Protein AF-A0A0K1JTK8-F1 (afdb_monomer_lite)

Radius of gyration: 17.12 Å; chains: 1; bounding box: 43×39×46 Å

pLDDT: mean 74.61, std 13.09, range [36.19, 89.81]

Sequence (169 aa):
MCGLFAILELSLSEDDGGVGENSMISERRLAYASLIPGILLSAALSRKDEYFAANFFFFLLPQLAVIAGVCLIRPRPGIVAGCALVLFAYLGIYAAWLFSRPHPESMAWLGYVFSVPGALVGAISYGLWSVRRQAPSISRTVAYSAAAVLAGLAVFQGALCSTLMYCRL

Foldseek 3Di:
DVVLVVLVVVLVPPDDDDDCVVQLVVLLVLLVVLQVLQLVLLQVLQPPDPCSVVSSCLSVVLLCLLLVLLCVLVFRSLLSSLLSNLSSVVSVVLSVVCVVDPDNDDCSSVLVNQLSVLLNCLSNVLRVVCVVDPHDGSVVSSVSSNVSSVVSSVVRSVVCCVPPVVPDD

Secondary structure (DSSP, 8-state):
-HHHHHHHHHTTSS---SSSHHHHHHHHHHHHHHHHHHHHHHHHHS-SSTTHHHHHHHHHHHHHHHHHHHHTT---HHHHHHHHHHHHHHHHHHHHHHHTSS---TTHHHHHHHHHHHHHHHHHHHHHHHHTS----HHHHHHHHHHHHHHHHHHHHHHHHHHTS----

Structure (mmCIF, N/CA/C/O backbone):
data_AF-A0A0K1JTK8-F1
#
_entry.id   AF-A0A0K1JTK8-F1
#
loop_
_atom_site.group_PDB
_atom_site.id
_atom_site.type_symbol
_atom_site.label_atom_id
_atom_site.label_alt_id
_atom_site.label_comp_id
_atom_site.label_asym_id
_atom_site.label_entity_id
_atom_site.label_seq_id
_atom_site.pdbx_PDB_ins_code
_atom_site.Cartn_x
_atom_site.Cartn_y
_atom_site.Cartn_z
_atom_site.occupancy
_atom_site.B_iso_or_equiv
_atom_site.auth_seq_id
_atom_site.auth_comp_id
_atom_site.auth_asym_id
_atom_site.auth_atom_id
_atom_site.pdbx_PDB_model_num
ATOM 1 N N . MET A 1 1 ? -9.591 11.157 -9.419 1.00 40.25 1 MET A N 1
ATOM 2 C CA . MET A 1 1 ? -8.941 11.583 -8.157 1.00 40.25 1 MET A CA 1
ATOM 3 C C . MET A 1 1 ? -9.882 12.336 -7.205 1.00 40.25 1 MET A C 1
ATOM 5 O O . MET A 1 1 ? -9.768 12.096 -6.013 1.00 40.25 1 MET A O 1
ATOM 9 N N . CYS A 1 2 ? -10.865 13.130 -7.670 1.00 36.19 2 CYS A N 1
ATOM 10 C CA . CYS A 1 2 ? -11.839 13.800 -6.779 1.00 36.19 2 CYS A CA 1
ATOM 11 C C . CYS A 1 2 ? -12.789 12.857 -6.013 1.00 36.19 2 CYS A C 1
ATOM 13 O O . CYS A 1 2 ? -13.154 13.170 -4.891 1.00 36.19 2 CYS A O 1
ATOM 15 N N . GLY A 1 3 ? -13.155 11.690 -6.559 1.00 36.66 3 GLY A N 1
ATOM 16 C CA . GLY A 1 3 ? -14.083 10.769 -5.881 1.00 36.66 3 GLY A CA 1
ATOM 17 C C . GLY A 1 3 ? -13.515 10.106 -4.622 1.00 36.66 3 GLY A C 1
ATOM 18 O O . GLY A 1 3 ? -14.233 9.939 -3.648 1.00 36.66 3 GLY A O 1
ATOM 19 N N . LEU A 1 4 ? -12.218 9.772 -4.600 1.00 48.75 4 LEU A N 1
ATOM 20 C CA . LEU A 1 4 ? -11.593 9.145 -3.428 1.00 48.75 4 LEU A CA 1
ATOM 21 C C . LEU A 1 4 ? -11.417 10.151 -2.282 1.00 48.75 4 LEU A C 1
ATOM 23 O O . LEU A 1 4 ? -11.641 9.806 -1.129 1.00 48.75 4 LEU A O 1
ATOM 27 N N . PHE A 1 5 ? -11.069 11.396 -2.620 1.00 51.56 5 PHE A N 1
ATOM 28 C CA . PHE A 1 5 ? -10.964 12.500 -1.667 1.00 51.56 5 PHE A CA 1
ATOM 29 C C . PHE A 1 5 ? -12.342 12.885 -1.112 1.00 51.56 5 PHE A C 1
ATOM 31 O O . PHE A 1 5 ? -12.482 13.037 0.093 1.00 51.56 5 PHE A O 1
ATOM 38 N N . ALA A 1 6 ? -13.372 12.924 -1.967 1.00 47.97 6 ALA A N 1
ATOM 39 C CA . ALA A 1 6 ? -14.753 13.199 -1.571 1.00 47.97 6 ALA A CA 1
ATOM 40 C C . ALA A 1 6 ? -15.378 12.075 -0.731 1.00 47.97 6 ALA A C 1
ATOM 42 O O . ALA A 1 6 ? -16.150 12.362 0.171 1.00 47.97 6 ALA A O 1
ATOM 43 N N . ILE A 1 7 ? -15.046 10.802 -0.984 1.00 52.12 7 ILE A N 1
ATOM 44 C CA . ILE A 1 7 ? -15.486 9.682 -0.132 1.00 52.12 7 ILE A CA 1
ATOM 45 C C . ILE A 1 7 ? -14.768 9.729 1.220 1.00 52.12 7 ILE A C 1
ATOM 47 O O . ILE A 1 7 ? -15.400 9.480 2.245 1.00 52.12 7 ILE A O 1
ATOM 51 N N . LEU A 1 8 ? -13.477 10.087 1.234 1.00 52.50 8 LEU A N 1
ATOM 52 C CA . LEU A 1 8 ? -12.746 10.302 2.478 1.00 52.50 8 LEU A CA 1
ATOM 53 C C . LEU A 1 8 ? -13.381 11.456 3.268 1.00 52.50 8 LEU A C 1
ATOM 55 O O . LEU A 1 8 ? -13.688 11.252 4.434 1.00 52.50 8 LEU A O 1
ATOM 59 N N . GLU A 1 9 ? -13.647 12.604 2.627 1.00 56.19 9 GLU A N 1
ATOM 60 C CA . GLU A 1 9 ? -14.313 13.781 3.214 1.00 56.19 9 GLU A CA 1
ATOM 61 C C . GLU A 1 9 ? -15.765 13.534 3.645 1.00 56.19 9 GLU A C 1
ATOM 63 O O . GLU A 1 9 ? -16.163 14.005 4.706 1.00 56.19 9 GLU A O 1
ATOM 68 N N . LEU A 1 10 ? -16.551 12.753 2.900 1.00 51.84 10 LEU A N 1
ATOM 69 C CA . LEU A 1 10 ? -17.905 12.357 3.310 1.00 51.84 10 LEU A CA 1
ATOM 70 C C . LEU A 1 10 ? -17.876 11.462 4.552 1.00 51.84 10 LEU A C 1
ATOM 72 O O . LEU A 1 10 ? -18.741 11.588 5.408 1.00 51.84 10 LEU A O 1
ATOM 76 N N . SER A 1 11 ? -16.853 10.617 4.703 1.00 50.22 11 SER A N 1
ATOM 77 C CA . SER A 1 11 ? -16.589 9.929 5.973 1.00 50.22 11 SER A CA 1
ATOM 78 C C . SER A 1 11 ? -16.018 10.852 7.063 1.00 50.22 11 SER A C 1
ATOM 80 O O . SER A 1 11 ? -16.000 10.449 8.223 1.00 50.22 11 SER A O 1
ATOM 82 N N . LEU A 1 12 ? -15.555 12.071 6.736 1.00 51.03 12 LEU A N 1
ATOM 83 C CA . LEU A 1 12 ? -15.067 13.052 7.716 1.00 51.03 12 LEU A CA 1
ATOM 84 C C . LEU A 1 12 ? -16.166 13.941 8.304 1.00 51.03 12 LEU A C 1
ATOM 86 O O . LEU A 1 12 ? -15.935 14.460 9.395 1.00 51.03 12 LEU A O 1
ATOM 90 N N . SER A 1 13 ? -17.283 14.139 7.597 1.00 49.16 13 SER A N 1
ATOM 91 C CA . SER A 1 13 ? -18.334 15.101 7.968 1.00 49.16 13 SER A CA 1
ATOM 92 C C . SER A 1 13 ? -19.392 14.548 8.932 1.00 49.16 13 SER A C 1
ATOM 94 O O . SER A 1 13 ? -20.280 15.292 9.335 1.00 49.16 13 SER A O 1
ATOM 96 N N . GLU A 1 14 ? -19.323 13.266 9.293 1.00 51.62 14 GLU A N 1
ATOM 97 C CA . GLU A 1 14 ? -20.345 12.572 10.090 1.00 51.62 14 GLU A CA 1
ATOM 98 C C . GLU A 1 14 ? -19.841 12.234 11.506 1.00 51.62 14 GLU A C 1
ATOM 100 O O . GLU A 1 14 ? -20.010 11.114 11.976 1.00 51.62 14 GLU A O 1
ATOM 105 N N . ASP A 1 15 ? -19.170 13.178 12.180 1.00 45.09 15 ASP A N 1
ATOM 106 C CA . ASP A 1 15 ? -18.751 13.000 13.580 1.00 45.09 15 ASP A CA 1
ATOM 107 C C . ASP A 1 15 ? -18.749 14.345 14.337 1.00 45.09 15 ASP A C 1
ATOM 109 O O . ASP A 1 15 ? -17.762 15.080 14.348 1.00 45.09 15 ASP A O 1
ATOM 113 N N . ASP A 1 16 ? -19.897 14.680 14.932 1.00 50.28 16 ASP A N 1
ATOM 114 C CA . ASP A 1 16 ? -20.070 15.772 15.896 1.00 50.28 16 ASP A CA 1
ATOM 115 C C . ASP A 1 16 ? -20.048 15.185 17.320 1.00 50.28 16 ASP A C 1
ATOM 117 O O . ASP A 1 16 ? -20.957 14.444 17.701 1.00 50.28 16 ASP A O 1
ATOM 121 N N . GLY A 1 17 ? -19.042 15.545 18.131 1.00 44.31 17 GLY A N 1
ATOM 122 C CA . GLY A 1 17 ? -19.143 15.446 19.595 1.00 44.31 17 GLY A CA 1
ATOM 123 C C . GLY A 1 17 ? -17.910 14.965 20.371 1.00 44.31 17 GLY A C 1
ATOM 124 O O . GLY A 1 17 ? -17.763 13.781 20.653 1.00 44.31 17 GLY A O 1
ATOM 125 N N . GLY A 1 18 ? -17.091 15.929 20.813 1.00 49.78 18 GLY A N 1
ATOM 126 C CA . GLY A 1 18 ? -16.516 16.077 22.164 1.00 49.78 18 GLY A CA 1
ATOM 127 C C . GLY A 1 18 ? -15.972 14.842 22.905 1.00 49.78 18 GLY A C 1
ATOM 128 O O . GLY A 1 18 ? -16.719 13.976 23.336 1.00 49.78 18 GLY A O 1
ATOM 129 N N . VAL A 1 19 ? -14.665 14.861 23.208 1.00 48.81 19 VAL A N 1
ATOM 130 C CA . VAL A 1 19 ? -13.836 13.871 23.954 1.00 48.81 19 VAL A CA 1
ATOM 131 C C . VAL A 1 19 ? -13.081 12.862 23.061 1.00 48.81 19 VAL A C 1
ATOM 133 O O . VAL A 1 19 ? -11.961 12.483 23.405 1.00 48.81 19 VAL A O 1
ATOM 136 N N . GLY A 1 20 ? -13.578 12.528 21.862 1.00 51.38 20 GLY A N 1
ATOM 137 C CA . GLY A 1 20 ? -12.877 11.692 20.858 1.00 51.38 20 GLY A CA 1
ATOM 138 C C . GLY A 1 20 ? -12.014 12.446 19.825 1.00 51.38 20 GLY A C 1
ATOM 139 O O . GLY A 1 20 ? -11.245 11.836 19.076 1.00 51.38 20 GLY A O 1
ATOM 140 N N . GLU A 1 21 ? -12.106 13.774 19.806 1.00 52.81 21 GLU A N 1
ATOM 141 C CA . GLU A 1 21 ? -11.626 14.658 18.732 1.00 52.81 21 GLU A CA 1
ATOM 142 C C . GLU A 1 21 ? -10.095 14.623 18.527 1.00 52.81 21 GLU A C 1
ATOM 144 O O . GLU A 1 21 ? -9.607 14.468 17.406 1.00 52.81 21 GLU A O 1
ATOM 149 N N . ASN A 1 22 ? -9.310 14.640 19.613 1.00 57.41 22 ASN A N 1
ATOM 150 C CA . ASN A 1 22 ? -7.839 14.607 19.539 1.00 57.41 22 ASN A CA 1
ATOM 151 C C . ASN A 1 22 ? -7.288 13.279 18.990 1.00 57.41 22 ASN A C 1
ATOM 153 O O . ASN A 1 22 ? -6.274 13.256 18.288 1.00 57.41 22 ASN A O 1
ATOM 157 N N . SER A 1 23 ? -7.958 12.166 19.298 1.00 61.75 23 SER A N 1
ATOM 158 C CA . SER A 1 23 ? -7.563 10.828 18.846 1.00 61.75 23 SER A CA 1
ATOM 159 C C . SER A 1 23 ? -7.801 10.683 17.341 1.00 61.75 23 SER A C 1
ATOM 161 O O . SER A 1 23 ? -6.917 10.253 16.600 1.00 61.75 23 SER A O 1
ATOM 163 N N . MET A 1 24 ? -8.960 11.147 16.867 1.00 60.56 24 MET A N 1
ATOM 164 C CA . MET A 1 24 ? -9.357 11.034 15.465 1.00 60.56 24 MET A CA 1
ATOM 165 C C . MET A 1 24 ? -8.556 11.966 14.542 1.00 60.56 24 MET A C 1
ATOM 167 O O . MET A 1 24 ? -8.152 11.561 13.450 1.00 60.56 24 MET A O 1
ATOM 171 N N . ILE A 1 25 ? -8.249 13.191 14.989 1.00 66.44 25 ILE A N 1
ATOM 172 C CA . ILE A 1 25 ? -7.362 14.115 14.263 1.00 66.44 25 ILE A CA 1
ATOM 173 C C . ILE A 1 25 ? -5.956 13.511 14.118 1.00 66.44 25 ILE A C 1
ATOM 175 O O . ILE A 1 25 ? -5.341 13.631 13.056 1.00 66.44 25 ILE A O 1
ATOM 179 N N . SER A 1 26 ? -5.459 12.819 15.148 1.00 72.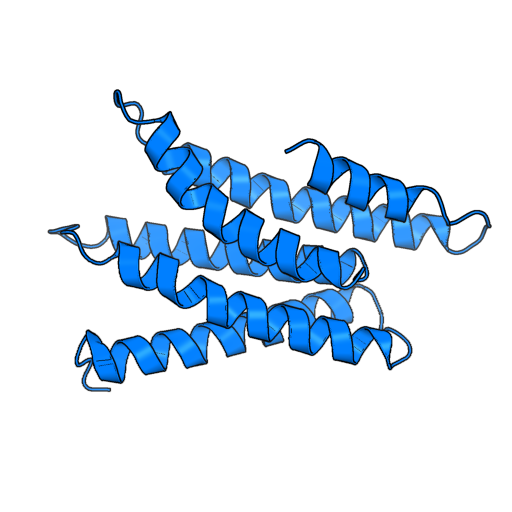94 26 SER A N 1
ATOM 180 C CA . SER A 1 26 ? -4.167 12.126 15.108 1.00 72.94 26 SER A CA 1
ATOM 181 C C . SER A 1 26 ? -4.161 10.962 14.108 1.00 72.94 26 SER A C 1
ATOM 183 O O . SER A 1 26 ? -3.240 10.868 13.299 1.00 72.94 26 SER A O 1
ATOM 185 N N . GLU A 1 27 ? -5.211 10.129 14.070 1.00 71.69 27 GLU A N 1
ATOM 186 C CA . GLU A 1 27 ? -5.333 9.038 13.084 1.00 71.69 27 GLU A CA 1
ATOM 187 C C . GLU A 1 27 ? -5.355 9.552 11.644 1.00 71.69 27 GLU A C 1
ATOM 189 O O . GLU A 1 27 ? -4.685 8.999 10.771 1.00 71.69 27 GLU A O 1
ATOM 194 N N . ARG A 1 28 ? -6.101 10.635 11.397 1.00 71.00 28 ARG A N 1
ATOM 195 C CA . ARG A 1 28 ? -6.175 11.277 10.078 1.00 71.00 28 ARG A CA 1
ATOM 196 C C . ARG A 1 28 ? -4.812 11.829 9.668 1.00 71.00 28 ARG A C 1
ATOM 198 O O . ARG A 1 28 ? -4.362 11.576 8.553 1.00 71.00 28 ARG A O 1
ATOM 205 N N . ARG A 1 29 ? -4.114 12.520 10.577 1.00 77.19 29 ARG A N 1
ATOM 206 C CA . ARG A 1 29 ? -2.738 12.992 10.344 1.00 77.19 29 ARG A CA 1
ATOM 207 C C . ARG A 1 29 ? -1.788 11.836 10.056 1.00 77.19 29 ARG A C 1
ATOM 209 O O . ARG A 1 29 ? -0.968 11.968 9.156 1.00 77.19 29 ARG A O 1
ATOM 216 N N . LEU A 1 30 ? -1.923 10.709 10.756 1.00 77.50 30 LEU A N 1
ATOM 217 C CA . LEU A 1 30 ? -1.125 9.508 10.509 1.00 77.50 30 LEU A CA 1
ATOM 218 C C . LEU A 1 30 ? -1.385 8.929 9.113 1.00 77.50 30 LEU A C 1
ATOM 220 O O . LEU A 1 30 ? -0.439 8.601 8.400 1.00 77.50 30 LEU A O 1
ATOM 224 N N . ALA A 1 31 ? -2.653 8.844 8.704 1.00 76.50 31 ALA A N 1
ATOM 225 C CA . ALA A 1 31 ? -3.031 8.367 7.378 1.00 76.50 31 ALA A CA 1
ATOM 226 C C . ALA A 1 31 ? -2.426 9.254 6.280 1.00 76.50 31 ALA A C 1
ATOM 228 O O . ALA A 1 31 ? -1.739 8.746 5.393 1.00 76.50 31 ALA A O 1
ATOM 229 N N . TYR A 1 32 ? -2.569 10.578 6.390 1.00 74.94 32 TYR A N 1
ATOM 230 C CA . TYR A 1 32 ? -1.937 11.514 5.456 1.00 74.94 32 TYR A CA 1
ATOM 231 C C . TYR A 1 32 ? -0.406 11.422 5.481 1.00 74.94 32 TYR A C 1
ATOM 233 O O . TYR A 1 32 ? 0.215 11.322 4.423 1.00 74.94 32 TYR A O 1
ATOM 241 N N . ALA A 1 33 ? 0.204 11.376 6.667 1.00 78.75 33 ALA A N 1
ATOM 242 C CA . ALA A 1 33 ? 1.652 11.256 6.823 1.00 78.75 33 ALA A CA 1
ATOM 243 C C . ALA A 1 33 ? 2.209 9.964 6.206 1.00 78.75 33 ALA A C 1
ATOM 245 O O . ALA A 1 33 ? 3.331 9.972 5.715 1.00 78.75 33 ALA A O 1
ATOM 246 N N . SER A 1 34 ? 1.433 8.875 6.193 1.00 78.94 34 SER A N 1
ATOM 247 C CA . SER A 1 34 ? 1.817 7.604 5.560 1.00 78.94 34 SER A CA 1
ATOM 248 C C . SER A 1 34 ? 1.577 7.557 4.043 1.00 78.94 34 SER A C 1
ATOM 250 O O . SER A 1 34 ? 2.279 6.843 3.333 1.00 78.94 34 SER A O 1
ATOM 252 N N . LEU A 1 35 ? 0.630 8.346 3.525 1.00 79.06 35 LEU A N 1
ATOM 253 C CA . LEU A 1 35 ? 0.302 8.432 2.096 1.00 79.06 35 LEU A CA 1
ATOM 254 C C . LEU A 1 35 ? 1.312 9.269 1.304 1.00 79.06 35 LEU A C 1
ATOM 256 O O . LEU A 1 35 ? 1.745 8.870 0.222 1.00 79.06 35 LEU A O 1
ATOM 260 N N . ILE A 1 36 ? 1.697 10.424 1.853 1.00 80.88 36 ILE A N 1
ATOM 261 C CA . ILE A 1 36 ? 2.646 11.364 1.238 1.00 80.88 36 ILE A CA 1
ATOM 262 C C . ILE A 1 36 ? 3.953 10.683 0.784 1.00 80.88 36 ILE A C 1
ATOM 264 O O . ILE A 1 36 ? 4.326 10.873 -0.376 1.00 80.88 36 ILE A O 1
ATOM 268 N N . PRO A 1 37 ? 4.647 9.869 1.608 1.00 80.50 37 PRO A N 1
ATOM 269 C CA . PRO A 1 37 ? 5.895 9.232 1.195 1.00 80.50 37 PRO A CA 1
ATOM 270 C C . PRO A 1 37 ? 5.697 8.205 0.072 1.00 80.50 37 PRO A C 1
ATOM 272 O O . PRO A 1 37 ? 6.568 8.091 -0.784 1.00 80.50 37 PRO A O 1
ATOM 275 N N . GLY A 1 38 ? 4.549 7.518 0.001 1.00 77.75 38 GLY A N 1
ATOM 276 C CA . GLY A 1 38 ? 4.198 6.631 -1.120 1.00 77.75 38 GLY A CA 1
ATOM 277 C C . GLY A 1 38 ? 4.109 7.367 -2.457 1.00 77.75 38 GLY A C 1
ATOM 278 O O . GLY A 1 38 ? 4.667 6.920 -3.463 1.00 77.75 38 GLY A O 1
ATOM 279 N N . ILE A 1 39 ? 3.472 8.539 -2.446 1.00 81.50 39 ILE A N 1
ATOM 280 C CA . ILE A 1 39 ? 3.331 9.404 -3.623 1.00 81.50 39 ILE A CA 1
ATOM 281 C C . ILE A 1 39 ? 4.689 9.997 -4.019 1.00 81.50 39 ILE A C 1
ATOM 283 O O . ILE A 1 39 ? 5.053 9.957 -5.195 1.00 81.50 39 ILE A O 1
ATOM 287 N N . LEU A 1 40 ? 5.456 10.506 -3.047 1.00 83.00 40 LEU A N 1
ATOM 288 C CA . LEU A 1 40 ? 6.794 11.054 -3.292 1.00 83.00 40 LEU A CA 1
ATOM 289 C C . LEU A 1 40 ? 7.733 10.001 -3.878 1.00 83.00 40 LEU A C 1
ATOM 291 O O . LEU A 1 40 ? 8.465 10.289 -4.819 1.00 83.00 40 LEU A O 1
ATOM 295 N N . LEU A 1 41 ? 7.702 8.784 -3.337 1.00 80.75 41 LEU A N 1
ATOM 296 C CA . LEU A 1 41 ? 8.524 7.684 -3.818 1.00 80.75 41 LEU A CA 1
ATOM 297 C C . LEU A 1 41 ? 8.139 7.294 -5.248 1.00 80.75 41 LEU A C 1
ATOM 299 O O . LEU A 1 41 ? 9.020 7.147 -6.087 1.00 80.75 41 LEU A O 1
ATOM 303 N N . SER A 1 42 ? 6.844 7.223 -5.562 1.00 78.19 42 SER A N 1
ATOM 304 C CA . SER A 1 42 ? 6.371 6.991 -6.936 1.00 78.19 42 SER A CA 1
ATOM 305 C C . SER A 1 42 ? 6.853 8.078 -7.906 1.00 78.19 42 SER A C 1
ATOM 307 O O . SER A 1 42 ? 7.270 7.775 -9.023 1.00 78.19 42 SER A O 1
ATOM 309 N N . ALA A 1 43 ? 6.856 9.344 -7.472 1.00 79.31 43 ALA A N 1
ATOM 310 C CA . ALA A 1 43 ? 7.405 10.453 -8.252 1.00 79.31 43 ALA A CA 1
ATOM 311 C C . ALA A 1 43 ? 8.932 10.362 -8.412 1.00 79.31 43 ALA A C 1
ATOM 313 O O . ALA A 1 43 ? 9.443 10.644 -9.491 1.00 79.31 43 ALA A O 1
ATOM 314 N N . ALA A 1 44 ? 9.654 9.936 -7.372 1.00 80.69 44 ALA A N 1
ATOM 315 C CA . ALA A 1 44 ? 11.107 9.778 -7.398 1.00 80.69 44 ALA A CA 1
ATOM 316 C C . ALA A 1 44 ? 11.566 8.606 -8.281 1.00 80.69 44 ALA A C 1
ATOM 318 O O . ALA A 1 44 ? 12.609 8.696 -8.926 1.00 80.69 44 ALA A O 1
ATOM 319 N N . LEU A 1 45 ? 10.792 7.515 -8.330 1.00 74.81 45 LEU A N 1
ATOM 320 C CA . LEU A 1 45 ? 11.053 6.381 -9.221 1.00 74.81 45 LEU A CA 1
ATOM 321 C C . LEU A 1 45 ? 10.786 6.705 -10.693 1.00 74.81 45 LEU A C 1
ATOM 323 O O . LEU A 1 45 ? 11.386 6.088 -11.575 1.00 74.81 45 LEU A O 1
ATOM 327 N N . SER A 1 46 ? 9.897 7.658 -10.967 1.00 73.94 46 SER A N 1
ATOM 328 C CA . SER A 1 46 ? 9.635 8.105 -12.326 1.00 73.94 46 SER A CA 1
ATOM 329 C C . SER A 1 46 ? 10.814 8.951 -12.825 1.00 73.94 46 SER A C 1
ATOM 331 O O . SER A 1 46 ? 10.963 10.122 -12.471 1.00 73.94 46 SER A O 1
ATOM 333 N N . ARG A 1 47 ? 11.707 8.344 -13.621 1.00 63.75 47 ARG A N 1
ATOM 334 C CA . ARG A 1 47 ? 12.811 9.065 -14.279 1.00 63.75 47 ARG A CA 1
ATOM 335 C C . ARG A 1 47 ? 12.259 10.214 -15.130 1.00 63.75 47 ARG A C 1
ATOM 337 O O . ARG A 1 47 ? 11.182 10.100 -15.712 1.00 63.75 47 ARG A O 1
ATOM 344 N N . LYS A 1 48 ? 13.017 11.316 -15.205 1.00 57.50 48 LYS A N 1
ATOM 345 C CA . LYS A 1 48 ? 12.705 12.527 -15.990 1.00 57.50 48 LYS A CA 1
ATOM 346 C C . LYS A 1 48 ? 12.865 12.301 -17.505 1.00 57.50 48 LYS A C 1
ATOM 348 O O . LYS A 1 48 ? 13.595 13.036 -18.158 1.00 57.50 48 LYS A O 1
ATOM 353 N N . ASP A 1 49 ? 12.202 11.287 -18.039 1.00 61.22 49 ASP A N 1
ATOM 354 C CA . ASP A 1 49 ? 12.125 11.008 -19.475 1.00 61.22 49 ASP A CA 1
ATOM 355 C C . ASP A 1 49 ? 10.734 11.390 -20.014 1.00 61.22 49 ASP A C 1
ATOM 357 O O . ASP A 1 49 ? 9.815 11.684 -19.242 1.00 61.22 49 ASP A O 1
ATOM 361 N N . GLU A 1 50 ? 10.544 11.347 -21.337 1.00 65.00 50 GLU A N 1
ATOM 362 C CA . GLU A 1 50 ? 9.268 11.652 -22.021 1.00 65.00 50 GLU A CA 1
ATOM 363 C C . GLU A 1 50 ? 8.065 10.829 -21.501 1.00 65.00 50 GLU A C 1
ATOM 365 O O . GLU A 1 50 ? 6.913 11.223 -21.674 1.00 65.00 50 GLU A O 1
ATOM 370 N N . TYR A 1 51 ? 8.318 9.729 -20.781 1.00 68.25 51 TYR A N 1
ATOM 371 C CA . TYR A 1 51 ? 7.313 8.847 -20.174 1.00 68.25 51 TYR A CA 1
ATOM 372 C C . TYR A 1 51 ? 7.095 9.066 -18.666 1.00 68.25 51 TYR A C 1
ATOM 374 O O . TYR A 1 51 ? 6.529 8.198 -17.995 1.00 68.25 51 TYR A O 1
ATOM 382 N N . PHE A 1 52 ? 7.502 10.213 -18.111 1.00 76.12 52 PHE A N 1
ATOM 383 C CA . PHE A 1 52 ? 7.358 10.516 -16.679 1.00 76.12 52 PHE A CA 1
ATOM 384 C C . PHE A 1 52 ? 5.929 10.292 -16.157 1.00 76.12 52 PHE A C 1
ATOM 386 O O . PHE A 1 52 ? 5.731 9.675 -15.110 1.00 76.12 52 PHE A O 1
ATOM 393 N N . ALA A 1 53 ? 4.916 10.757 -16.893 1.00 75.88 53 ALA A N 1
ATOM 394 C CA . ALA A 1 53 ? 3.524 10.594 -16.481 1.00 75.88 53 ALA A CA 1
ATOM 395 C C . ALA A 1 53 ? 3.105 9.115 -16.472 1.00 75.88 53 ALA A C 1
ATOM 397 O O . ALA A 1 53 ? 2.504 8.654 -15.505 1.00 75.88 53 ALA A O 1
ATOM 398 N N . ALA A 1 54 ? 3.464 8.354 -17.510 1.00 77.94 54 ALA A N 1
ATOM 399 C CA . ALA A 1 54 ? 3.112 6.941 -17.618 1.00 77.94 54 ALA A CA 1
ATOM 400 C C . ALA A 1 54 ? 3.745 6.109 -16.491 1.00 77.94 54 ALA A C 1
ATOM 402 O O . ALA A 1 54 ? 3.045 5.346 -15.828 1.00 77.94 54 ALA A O 1
ATOM 403 N N . ASN A 1 55 ? 5.034 6.320 -16.208 1.00 77.12 55 ASN A N 1
ATOM 404 C CA . ASN A 1 55 ? 5.737 5.635 -15.122 1.00 77.12 55 ASN A CA 1
ATOM 405 C C . ASN A 1 55 ? 5.206 6.045 -13.744 1.00 77.12 55 ASN A C 1
ATOM 407 O O . ASN A 1 55 ? 5.014 5.197 -12.875 1.00 77.12 55 ASN A O 1
ATOM 411 N N . PHE A 1 56 ? 4.898 7.329 -13.553 1.00 79.81 56 PHE A N 1
ATOM 412 C CA . PHE A 1 56 ? 4.294 7.810 -12.316 1.00 79.81 56 PHE A CA 1
ATOM 413 C C . PHE A 1 56 ? 2.941 7.140 -12.056 1.00 79.81 56 PHE A C 1
ATOM 415 O O . PHE A 1 56 ? 2.720 6.596 -10.974 1.00 79.81 56 PHE A O 1
ATOM 422 N N . PHE A 1 57 ? 2.052 7.119 -13.056 1.00 81.19 57 PHE A N 1
ATOM 423 C CA . PHE A 1 57 ? 0.768 6.433 -12.933 1.00 81.19 57 PHE A CA 1
ATOM 424 C C . PHE A 1 57 ? 0.937 4.928 -12.756 1.00 81.19 57 PHE A C 1
ATOM 426 O O . PHE A 1 57 ? 0.157 4.343 -12.017 1.00 81.19 57 PHE A O 1
ATOM 433 N N . PHE A 1 58 ? 1.955 4.310 -13.352 1.00 81.06 58 PHE A N 1
ATOM 434 C CA . PHE A 1 58 ? 2.218 2.882 -13.198 1.00 81.06 58 PHE A CA 1
ATOM 435 C C . PHE A 1 58 ? 2.537 2.485 -11.748 1.00 81.06 58 PHE A C 1
ATOM 437 O O . PHE A 1 58 ? 2.008 1.488 -11.260 1.00 81.06 58 PHE A O 1
ATOM 444 N N . PHE A 1 59 ? 3.349 3.272 -11.037 1.00 80.88 59 PHE A N 1
ATOM 445 C CA . PHE A 1 59 ? 3.632 3.032 -9.615 1.00 80.88 59 PHE A CA 1
ATOM 446 C C . PHE A 1 59 ? 2.490 3.492 -8.700 1.00 80.88 59 PHE A C 1
ATOM 448 O O . PHE A 1 59 ? 2.204 2.861 -7.685 1.00 80.88 59 PHE A O 1
ATOM 455 N N . LEU A 1 60 ? 1.781 4.557 -9.077 1.00 82.75 60 LEU A N 1
ATOM 456 C CA . LEU A 1 60 ? 0.716 5.118 -8.251 1.00 82.75 60 LEU A CA 1
ATOM 457 C C . LEU A 1 60 ? -0.601 4.323 -8.324 1.00 82.75 60 LEU A C 1
ATOM 459 O O . LEU A 1 60 ? -1.275 4.168 -7.303 1.00 82.75 60 LEU A O 1
ATOM 463 N N . LEU A 1 61 ? -0.997 3.829 -9.505 1.00 83.81 61 LEU A N 1
ATOM 464 C CA . LEU A 1 61 ? -2.260 3.102 -9.711 1.00 83.81 61 LEU A CA 1
ATOM 465 C C . LEU A 1 61 ? -2.457 1.942 -8.730 1.00 83.81 61 LEU A C 1
ATOM 467 O O . LEU A 1 61 ? -3.514 1.886 -8.109 1.00 83.81 61 LEU A O 1
ATOM 471 N N . PRO A 1 62 ? -1.500 1.012 -8.575 1.00 83.56 62 PRO A N 1
ATOM 472 C CA . PRO A 1 62 ? -1.674 -0.134 -7.693 1.00 83.56 62 PRO A CA 1
ATOM 473 C C . PRO A 1 62 ? -1.803 0.264 -6.220 1.00 83.56 62 PRO A C 1
ATOM 475 O O . PRO A 1 62 ? -2.639 -0.300 -5.516 1.00 83.56 62 PRO A O 1
ATOM 478 N N . GLN A 1 63 ? -1.074 1.289 -5.762 1.00 84.44 63 GLN A N 1
ATOM 479 C CA . GLN A 1 63 ? -1.266 1.840 -4.415 1.00 84.44 63 GLN A CA 1
ATOM 480 C C . GLN A 1 63 ? -2.675 2.421 -4.250 1.00 84.44 63 GLN A C 1
ATOM 482 O O . GLN A 1 63 ? -3.371 2.105 -3.282 1.00 84.44 63 GLN A O 1
ATOM 487 N N . LEU A 1 64 ? -3.129 3.222 -5.219 1.00 84.25 64 LEU A N 1
ATOM 488 C CA . LEU A 1 64 ? -4.475 3.791 -5.205 1.00 84.25 64 LEU A CA 1
ATOM 489 C C . LEU A 1 64 ? -5.562 2.724 -5.314 1.00 84.25 64 LEU A C 1
ATOM 491 O O . LEU A 1 64 ? -6.601 2.881 -4.686 1.00 84.25 64 LEU A O 1
ATOM 495 N N . ALA A 1 65 ? -5.341 1.644 -6.059 1.00 85.94 65 ALA A N 1
ATOM 496 C CA . ALA A 1 65 ? -6.299 0.558 -6.214 1.00 85.94 65 ALA A CA 1
ATOM 497 C C . ALA A 1 65 ? -6.539 -0.170 -4.885 1.00 85.94 65 ALA A C 1
ATOM 499 O O . ALA A 1 65 ? -7.691 -0.399 -4.515 1.00 85.94 65 ALA A O 1
ATOM 500 N N . VAL A 1 66 ? -5.473 -0.469 -4.131 1.00 85.88 66 VAL A N 1
ATOM 501 C CA . VAL A 1 66 ? -5.597 -1.091 -2.802 1.00 85.88 66 VAL A CA 1
ATOM 502 C C . VAL A 1 66 ? -6.326 -0.157 -1.842 1.00 85.88 66 VAL A C 1
ATOM 504 O O . VAL A 1 66 ? -7.286 -0.567 -1.195 1.00 85.88 66 VAL A O 1
ATOM 507 N N . ILE A 1 67 ? -5.919 1.113 -1.782 1.00 84.62 67 ILE A N 1
ATOM 508 C CA . ILE A 1 67 ? -6.530 2.092 -0.875 1.00 84.62 67 ILE A CA 1
ATOM 509 C C . ILE A 1 67 ? -7.989 2.356 -1.253 1.00 84.62 67 ILE A C 1
ATOM 511 O O . ILE A 1 67 ? -8.842 2.400 -0.374 1.00 84.62 67 ILE A O 1
ATOM 515 N N . ALA A 1 68 ? -8.307 2.459 -2.543 1.00 83.56 68 ALA A N 1
ATOM 516 C CA . ALA A 1 68 ? -9.675 2.613 -3.021 1.00 83.56 68 ALA A CA 1
ATOM 517 C C . ALA A 1 68 ? -10.546 1.412 -2.658 1.00 83.56 68 ALA A C 1
ATOM 519 O O . ALA A 1 68 ? -11.637 1.598 -2.124 1.00 83.56 68 ALA A O 1
ATOM 520 N N . GLY A 1 69 ? -10.055 0.192 -2.884 1.00 82.62 69 GLY A N 1
ATOM 521 C CA . GLY A 1 69 ? -10.789 -1.019 -2.529 1.00 82.62 69 GLY A CA 1
ATOM 522 C C . GLY A 1 69 ? -11.014 -1.153 -1.022 1.00 82.62 69 GLY A C 1
ATOM 523 O O . GLY A 1 69 ? -12.080 -1.579 -0.588 1.00 82.62 69 GLY A O 1
ATOM 524 N N . VAL A 1 70 ? -10.054 -0.701 -0.216 1.00 83.25 70 VAL A N 1
ATOM 525 C CA . VAL A 1 70 ? -10.193 -0.608 1.240 1.00 83.25 70 VAL A CA 1
ATOM 526 C C . VAL A 1 70 ? -11.185 0.485 1.630 1.00 83.25 70 VAL A C 1
ATOM 528 O O . VAL A 1 70 ? -12.020 0.248 2.486 1.00 83.25 70 VAL A O 1
ATOM 531 N N . CYS A 1 71 ? -11.196 1.648 0.982 1.00 80.62 71 CYS A N 1
ATOM 532 C CA . CYS A 1 71 ? -12.175 2.701 1.269 1.00 80.62 71 CYS A CA 1
ATOM 533 C C . CYS A 1 71 ? -13.629 2.287 0.976 1.00 80.62 71 CYS A C 1
ATOM 535 O O . CYS A 1 71 ? -14.535 2.785 1.644 1.00 80.62 71 CYS A O 1
ATOM 537 N N . LEU A 1 72 ? -13.873 1.354 0.045 1.00 81.50 72 LEU A N 1
ATOM 538 C CA . LEU A 1 72 ? -15.226 0.857 -0.254 1.00 81.50 72 LEU A CA 1
ATOM 539 C C . LEU A 1 72 ? -15.915 0.212 0.959 1.00 81.50 72 LEU A C 1
ATOM 541 O O . LEU A 1 72 ? -17.140 0.231 1.041 1.00 81.50 72 LEU A O 1
ATOM 545 N N . ILE A 1 73 ? -15.148 -0.316 1.917 1.00 78.88 73 ILE A N 1
ATOM 546 C CA . ILE A 1 73 ? -15.683 -0.911 3.152 1.00 78.88 73 ILE A CA 1
ATOM 547 C C . ILE A 1 73 ? -15.785 0.091 4.317 1.00 78.88 73 ILE A C 1
ATOM 549 O O . ILE A 1 73 ? -15.998 -0.329 5.451 1.00 78.88 73 ILE A O 1
ATOM 553 N N . ARG A 1 74 ? -15.626 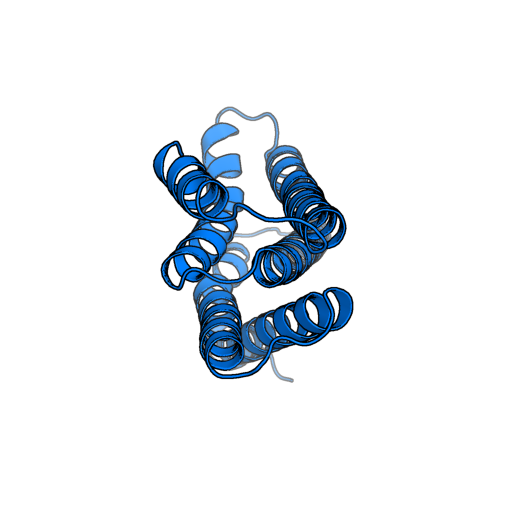1.401 4.053 1.00 75.50 74 ARG A N 1
ATOM 554 C CA . ARG A 1 74 ? -15.613 2.501 5.046 1.00 75.50 74 ARG A CA 1
ATOM 555 C C . ARG A 1 74 ? -14.795 2.183 6.313 1.00 75.50 74 ARG A C 1
ATOM 557 O O . ARG A 1 74 ? -15.322 2.184 7.426 1.00 75.50 74 ARG A O 1
ATOM 564 N N . PRO A 1 75 ? -13.501 1.872 6.163 1.00 75.19 75 PRO A N 1
ATOM 565 C CA . PRO A 1 75 ? -12.651 1.466 7.266 1.00 75.19 75 PRO A CA 1
ATOM 566 C C . PRO A 1 75 ? -12.248 2.674 8.114 1.00 75.19 75 PRO A C 1
ATOM 568 O O . PRO A 1 75 ? -12.257 3.819 7.660 1.00 75.19 75 PRO A O 1
ATOM 571 N N . ARG A 1 76 ? -11.803 2.410 9.346 1.00 76.62 76 ARG A N 1
ATOM 572 C CA . ARG A 1 76 ? -11.212 3.448 10.200 1.00 76.62 76 ARG A CA 1
ATOM 573 C C . ARG A 1 76 ? -9.931 4.006 9.555 1.00 76.62 76 ARG A C 1
ATOM 575 O O . ARG A 1 76 ? -9.164 3.228 8.979 1.00 76.62 76 ARG A O 1
ATOM 582 N N . PRO A 1 77 ? -9.627 5.306 9.716 1.00 76.94 77 PRO A N 1
ATOM 583 C CA . PRO A 1 77 ? -8.439 5.933 9.126 1.00 76.94 77 PRO A CA 1
ATOM 584 C C . PRO A 1 77 ? -7.118 5.262 9.544 1.00 76.94 77 PRO A C 1
ATOM 586 O O . PRO A 1 77 ? -6.195 5.182 8.736 1.00 76.94 77 PRO A O 1
ATOM 589 N N . GLY A 1 78 ? -7.036 4.688 10.751 1.00 78.12 78 GLY A N 1
ATOM 590 C CA . GLY A 1 78 ? -5.869 3.910 11.186 1.00 78.12 78 GLY A CA 1
ATOM 591 C C . GLY A 1 78 ? -5.576 2.665 10.329 1.00 78.12 78 GLY A C 1
ATOM 592 O O . GLY A 1 78 ? -4.416 2.293 10.167 1.00 78.12 78 GLY A O 1
ATOM 593 N N . ILE A 1 79 ? -6.597 2.048 9.721 1.00 82.00 79 ILE A N 1
ATOM 594 C CA . ILE A 1 79 ? -6.424 0.913 8.795 1.00 82.00 79 ILE A CA 1
ATOM 595 C C . ILE A 1 79 ? -5.786 1.398 7.493 1.00 82.00 79 ILE A C 1
ATOM 597 O O . ILE A 1 79 ? -4.858 0.771 6.984 1.00 82.00 79 ILE A O 1
ATOM 601 N N . VAL A 1 80 ? -6.245 2.545 6.982 1.00 84.12 80 VAL A N 1
ATOM 602 C CA . VAL A 1 80 ? -5.678 3.178 5.783 1.00 84.12 80 VAL A CA 1
ATOM 603 C C . VAL A 1 80 ? -4.213 3.548 6.018 1.00 84.12 80 VAL A C 1
ATOM 605 O O . VAL A 1 80 ? -3.384 3.288 5.151 1.00 84.12 80 VAL A O 1
ATOM 608 N N . ALA A 1 81 ? -3.879 4.063 7.207 1.00 84.62 81 ALA A N 1
ATOM 609 C CA . ALA A 1 81 ? -2.504 4.395 7.574 1.00 84.62 81 ALA A CA 1
ATOM 610 C C . ALA A 1 81 ? -1.574 3.16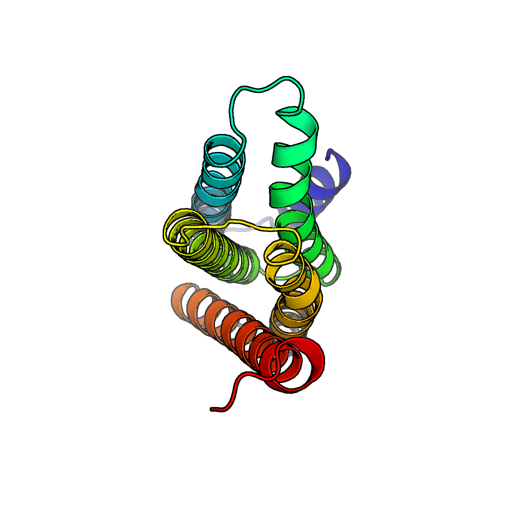8 7.564 1.00 84.62 81 ALA A C 1
ATOM 612 O O . ALA A 1 81 ? -0.494 3.211 6.975 1.00 84.62 81 ALA A O 1
ATOM 613 N N . GLY A 1 82 ? -1.999 2.051 8.169 1.00 83.81 82 GLY A N 1
ATOM 614 C CA . GLY A 1 82 ? -1.221 0.807 8.163 1.00 83.81 82 GLY A CA 1
ATOM 615 C C . GLY A 1 82 ? -1.039 0.227 6.759 1.00 83.81 82 GLY A C 1
ATOM 616 O O . GLY A 1 82 ? 0.069 -0.171 6.395 1.00 83.81 82 GLY A O 1
ATOM 617 N N . CYS A 1 83 ? -2.092 0.254 5.936 1.00 86.31 83 CYS A N 1
ATOM 618 C CA . CYS A 1 83 ? -2.020 -0.185 4.542 1.00 86.31 83 CYS A CA 1
ATOM 619 C C . CYS A 1 83 ? -1.057 0.685 3.723 1.00 86.31 83 CYS A C 1
ATOM 621 O O . CYS A 1 83 ? -0.190 0.155 3.032 1.00 86.31 83 CYS A O 1
ATOM 623 N N . ALA A 1 84 ? -1.176 2.011 3.820 1.00 86.12 84 ALA A N 1
ATOM 624 C CA . ALA A 1 84 ? -0.322 2.950 3.098 1.00 86.12 84 ALA A CA 1
ATOM 625 C C . ALA A 1 84 ? 1.156 2.806 3.495 1.00 86.12 84 ALA A C 1
ATOM 627 O O . ALA A 1 84 ? 2.022 2.798 2.621 1.00 86.12 84 ALA A O 1
ATOM 628 N N . LEU A 1 85 ? 1.445 2.604 4.786 1.00 87.38 85 LEU A N 1
ATOM 629 C CA . LEU A 1 85 ? 2.807 2.403 5.284 1.00 87.38 85 LEU A CA 1
ATOM 630 C C . LEU A 1 85 ? 3.441 1.131 4.703 1.00 87.38 85 LEU A C 1
ATOM 632 O O . LEU A 1 85 ? 4.571 1.174 4.215 1.00 87.38 85 LEU A O 1
ATOM 636 N N . VAL A 1 86 ? 2.707 0.015 4.691 1.00 89.81 86 VAL A N 1
ATOM 637 C CA . VAL A 1 86 ? 3.188 -1.241 4.094 1.00 89.81 86 VAL A CA 1
ATOM 638 C C . VAL A 1 86 ? 3.364 -1.119 2.586 1.00 89.81 86 VAL A C 1
ATOM 640 O O . VAL A 1 86 ? 4.378 -1.568 2.064 1.00 89.81 86 VAL A O 1
ATOM 643 N N . LEU A 1 87 ? 2.422 -0.492 1.880 1.00 85.94 87 LEU A N 1
ATOM 644 C CA . LEU A 1 87 ? 2.519 -0.284 0.432 1.00 85.94 87 LEU A CA 1
ATOM 645 C C . LEU A 1 87 ? 3.701 0.618 0.054 1.00 85.94 87 LEU A C 1
ATOM 647 O O . LEU A 1 87 ? 4.354 0.377 -0.962 1.00 85.94 87 LEU A O 1
ATOM 651 N N . PHE A 1 88 ? 3.997 1.636 0.864 1.00 87.50 88 PHE A N 1
ATOM 652 C CA . PHE A 1 88 ? 5.190 2.469 0.715 1.00 87.50 88 PHE A CA 1
ATOM 653 C C . PHE A 1 88 ? 6.468 1.655 0.940 1.00 87.50 88 PHE A C 1
ATOM 655 O O . PHE A 1 88 ? 7.354 1.665 0.086 1.00 87.50 88 PHE A O 1
ATOM 662 N N . ALA A 1 89 ? 6.550 0.915 2.050 1.00 87.44 89 ALA A N 1
ATOM 663 C CA . ALA A 1 89 ? 7.709 0.082 2.359 1.00 87.44 89 ALA A CA 1
ATOM 664 C C . ALA A 1 89 ? 7.942 -0.984 1.276 1.00 87.44 89 ALA A C 1
ATOM 666 O O . ALA A 1 89 ? 9.070 -1.172 0.828 1.00 87.44 89 ALA A O 1
ATOM 667 N N . TYR A 1 90 ? 6.873 -1.628 0.800 1.00 86.88 90 TYR A N 1
ATOM 668 C CA . TYR A 1 90 ? 6.925 -2.606 -0.283 1.00 86.88 90 TYR A CA 1
ATOM 669 C C . TYR A 1 90 ? 7.431 -1.984 -1.587 1.00 86.88 90 TYR A C 1
ATOM 671 O O . TYR A 1 90 ? 8.332 -2.543 -2.206 1.00 86.88 90 TYR A O 1
ATOM 679 N N . LEU A 1 91 ? 6.925 -0.804 -1.974 1.00 84.81 91 LEU A N 1
ATOM 680 C CA . LEU A 1 91 ? 7.423 -0.087 -3.151 1.00 84.81 91 LEU A CA 1
ATOM 681 C C . LEU A 1 91 ? 8.905 0.285 -2.998 1.00 84.81 91 LEU A C 1
ATOM 683 O O . LEU A 1 91 ? 9.660 0.152 -3.954 1.00 84.81 91 LEU A O 1
ATOM 687 N N . GLY A 1 92 ? 9.340 0.700 -1.805 1.00 84.38 92 GLY A N 1
ATOM 688 C CA . GLY A 1 92 ? 10.744 1.014 -1.519 1.00 84.38 92 GLY A CA 1
ATOM 689 C C . GLY A 1 92 ? 11.661 -0.203 -1.626 1.00 84.38 92 GLY A C 1
ATOM 690 O O . GLY A 1 92 ? 12.714 -0.128 -2.257 1.00 84.38 92 GLY A O 1
ATOM 691 N N . ILE A 1 93 ? 11.240 -1.344 -1.075 1.00 85.19 93 ILE A N 1
ATOM 692 C CA . ILE A 1 93 ? 11.969 -2.615 -1.189 1.00 85.19 93 ILE A CA 1
ATOM 693 C C . ILE A 1 93 ? 12.013 -3.072 -2.650 1.00 85.19 93 ILE A C 1
ATOM 695 O O . ILE A 1 93 ? 13.074 -3.453 -3.141 1.00 85.19 93 ILE A O 1
ATOM 699 N N . TYR A 1 94 ? 10.887 -2.991 -3.362 1.00 81.50 94 TYR A N 1
ATOM 700 C CA . TYR A 1 94 ? 10.805 -3.317 -4.783 1.00 81.50 94 TYR A CA 1
ATOM 701 C C . TYR A 1 94 ? 11.729 -2.423 -5.619 1.00 81.50 94 TYR A C 1
ATOM 703 O O . TYR A 1 94 ? 12.460 -2.925 -6.467 1.00 81.50 94 TYR A O 1
ATOM 711 N N . ALA A 1 95 ? 11.756 -1.118 -5.344 1.00 81.06 95 ALA A N 1
ATOM 712 C CA . ALA A 1 95 ? 12.642 -0.164 -5.998 1.00 81.06 95 ALA A CA 1
ATOM 713 C C . ALA A 1 95 ? 14.116 -0.503 -5.758 1.00 81.06 95 ALA A C 1
ATOM 715 O O . ALA A 1 95 ? 14.890 -0.602 -6.708 1.00 81.06 95 ALA A O 1
ATOM 716 N N . ALA A 1 96 ? 14.501 -0.729 -4.499 1.00 83.38 96 ALA A N 1
ATOM 717 C CA . ALA A 1 96 ? 15.864 -1.109 -4.141 1.00 83.38 96 ALA A CA 1
ATOM 718 C C . ALA A 1 96 ? 16.285 -2.412 -4.837 1.00 83.38 96 ALA A C 1
ATOM 720 O O . ALA A 1 96 ? 17.380 -2.498 -5.391 1.00 83.38 96 ALA A O 1
ATOM 721 N N . TRP A 1 97 ? 15.393 -3.403 -4.876 1.00 80.56 97 TRP A N 1
ATOM 722 C CA . TRP A 1 97 ? 15.624 -4.662 -5.575 1.00 80.56 97 TRP A CA 1
ATOM 723 C C . TRP A 1 97 ? 15.756 -4.476 -7.092 1.00 80.56 97 TRP A C 1
ATOM 725 O O . TRP A 1 97 ? 16.660 -5.046 -7.701 1.00 80.56 97 TRP A O 1
ATOM 735 N N . LEU A 1 98 ? 14.901 -3.645 -7.694 1.00 76.12 98 LEU A N 1
ATOM 736 C CA . LEU A 1 98 ? 14.917 -3.339 -9.124 1.00 76.12 98 LEU A CA 1
ATOM 737 C C . LEU A 1 98 ? 16.228 -2.658 -9.542 1.00 76.12 98 LEU A C 1
ATOM 739 O O . LEU A 1 98 ? 16.825 -3.055 -10.538 1.00 76.12 98 LEU A O 1
ATOM 743 N N . PHE A 1 99 ? 16.705 -1.677 -8.769 1.00 76.19 99 PHE A N 1
ATOM 744 C CA . PHE A 1 99 ? 17.957 -0.963 -9.055 1.00 76.19 99 PHE A CA 1
ATOM 745 C C . PHE A 1 99 ? 19.217 -1.761 -8.703 1.00 76.19 99 PHE A C 1
ATOM 747 O O . PHE A 1 99 ? 20.285 -1.475 -9.236 1.00 76.19 99 PHE A O 1
ATOM 754 N N . SER A 1 100 ? 19.112 -2.776 -7.841 1.00 78.38 100 SER A N 1
ATOM 755 C CA . SER A 1 100 ? 20.233 -3.662 -7.512 1.00 78.38 100 SER A CA 1
ATOM 756 C C . SER A 1 100 ? 20.515 -4.719 -8.593 1.00 78.38 100 SER A C 1
ATOM 758 O O . SER A 1 100 ? 21.526 -5.420 -8.502 1.00 78.38 100 SER A O 1
ATOM 760 N N . ARG A 1 101 ? 19.640 -4.889 -9.594 1.00 68.06 101 ARG A N 1
ATOM 761 C CA . ARG A 1 101 ? 19.794 -5.888 -10.663 1.00 68.06 101 ARG A CA 1
ATOM 762 C C . ARG A 1 101 ? 20.565 -5.297 -11.858 1.00 68.06 101 ARG A C 1
ATOM 764 O O . ARG A 1 101 ? 20.209 -4.221 -12.326 1.00 68.06 101 ARG A O 1
ATOM 771 N N . PRO A 1 102 ? 21.553 -6.019 -12.422 1.00 60.34 102 PRO A N 1
ATOM 772 C CA . PRO A 1 102 ? 22.332 -5.544 -13.572 1.00 60.34 102 PRO A CA 1
ATOM 773 C C . PRO A 1 102 ? 21.525 -5.472 -14.880 1.00 60.34 102 PRO A C 1
ATOM 775 O O . PRO A 1 102 ? 21.904 -4.736 -15.786 1.00 60.34 102 PRO A O 1
ATOM 778 N N . HIS A 1 103 ? 20.421 -6.219 -14.990 1.00 61.06 103 HIS A N 1
ATOM 779 C CA . HIS A 1 103 ? 19.518 -6.255 -16.146 1.00 61.06 103 HIS A CA 1
ATOM 780 C C . HIS A 1 103 ? 18.070 -6.100 -15.642 1.00 61.06 103 HIS A C 1
ATOM 782 O O . HIS A 1 103 ? 17.461 -7.098 -15.239 1.00 61.06 103 HIS A O 1
ATOM 788 N N . PRO A 1 104 ? 17.514 -4.875 -15.576 1.00 60.59 104 PRO A N 1
ATOM 789 C CA . PRO A 1 104 ? 16.129 -4.633 -15.169 1.00 60.59 104 PRO A CA 1
ATOM 790 C C . PRO A 1 104 ? 15.164 -4.988 -16.316 1.00 60.59 104 PRO A C 1
ATOM 792 O O . PRO A 1 104 ? 14.413 -4.150 -16.802 1.00 60.59 104 PRO A O 1
ATOM 795 N N . GLU A 1 105 ? 15.209 -6.228 -16.799 1.00 55.38 105 GLU A N 1
ATOM 796 C CA . GLU A 1 105 ? 14.467 -6.638 -17.993 1.00 55.38 105 GLU A CA 1
ATOM 797 C C . GLU A 1 105 ? 13.021 -7.024 -17.649 1.00 55.38 105 GLU A C 1
ATOM 799 O O . GLU A 1 105 ? 12.763 -7.903 -16.824 1.00 55.38 105 GLU A O 1
ATOM 804 N N . SER A 1 106 ? 12.100 -6.316 -18.309 1.00 54.38 106 SER A N 1
ATOM 805 C CA . SER A 1 106 ? 10.722 -6.600 -18.754 1.00 54.38 106 SER A CA 1
ATOM 806 C C . SER A 1 106 ? 9.719 -7.449 -17.958 1.00 54.38 106 SER A C 1
ATOM 808 O O . SER A 1 106 ? 8.560 -7.469 -18.359 1.00 54.38 106 SER A O 1
ATOM 810 N N . MET A 1 107 ? 10.049 -8.105 -16.842 1.00 61.66 107 MET A N 1
ATOM 811 C CA . MET A 1 107 ? 9.074 -8.895 -16.059 1.00 61.66 107 MET A CA 1
ATOM 812 C C . MET A 1 107 ? 9.095 -8.644 -14.550 1.00 61.66 107 MET A C 1
ATOM 814 O O . MET A 1 107 ? 8.226 -9.146 -13.838 1.00 61.66 107 MET A O 1
ATOM 818 N N . ALA A 1 108 ? 10.011 -7.811 -14.046 1.00 67.38 108 ALA A N 1
ATOM 819 C CA . ALA A 1 108 ? 9.992 -7.377 -12.644 1.00 67.38 108 ALA A CA 1
ATOM 820 C C . ALA A 1 108 ? 8.645 -6.734 -12.259 1.00 67.38 108 ALA A C 1
ATOM 822 O O . ALA A 1 108 ? 8.120 -6.964 -11.169 1.00 67.38 108 ALA A O 1
ATOM 823 N N . TRP A 1 109 ? 8.045 -6.004 -13.201 1.00 72.69 109 TRP A N 1
ATOM 824 C CA . TRP A 1 109 ? 6.773 -5.316 -13.014 1.00 72.69 109 TRP A CA 1
ATOM 825 C C . TRP A 1 109 ? 5.587 -6.263 -12.772 1.00 72.69 109 TRP A C 1
ATOM 827 O O . TRP A 1 109 ? 4.633 -5.853 -12.112 1.00 72.69 109 TRP A O 1
ATOM 837 N N . LEU A 1 110 ? 5.646 -7.531 -13.215 1.00 73.38 110 LEU A N 1
ATOM 838 C CA . LEU A 1 110 ? 4.606 -8.515 -12.894 1.00 73.38 110 LEU A CA 1
ATOM 839 C C . LEU A 1 110 ? 4.543 -8.765 -11.387 1.00 73.38 110 LEU A C 1
ATOM 841 O O . LEU A 1 110 ? 3.453 -8.812 -10.831 1.00 73.38 110 LEU A O 1
ATOM 845 N N . GLY A 1 111 ? 5.687 -8.864 -10.705 1.00 72.56 111 GLY A N 1
ATOM 846 C CA . GLY A 1 111 ? 5.705 -9.034 -9.248 1.00 72.56 111 GLY A CA 1
ATOM 847 C C . GLY A 1 111 ? 4.993 -7.885 -8.529 1.00 72.56 111 GLY A C 1
ATOM 848 O O . GLY A 1 111 ? 4.265 -8.100 -7.564 1.00 72.56 111 GLY A O 1
ATOM 849 N N . TYR A 1 112 ? 5.127 -6.669 -9.057 1.00 76.62 112 TYR A N 1
ATOM 850 C CA . TYR A 1 112 ? 4.463 -5.490 -8.515 1.00 76.62 112 TYR A CA 1
ATOM 851 C C . TYR A 1 112 ? 2.956 -5.447 -8.816 1.00 76.62 112 TYR A C 1
ATOM 853 O O . TYR A 1 112 ? 2.164 -5.124 -7.939 1.00 76.62 112 TYR A O 1
ATOM 861 N N . VAL A 1 113 ? 2.525 -5.815 -10.026 1.00 80.25 113 VAL A N 1
ATOM 862 C CA . VAL A 1 113 ? 1.097 -5.804 -10.398 1.00 80.25 113 VAL A CA 1
ATOM 863 C C . VAL A 1 113 ? 0.330 -6.972 -9.771 1.00 80.25 113 VAL A C 1
ATOM 865 O O . VAL A 1 113 ? -0.792 -6.796 -9.300 1.00 80.25 113 VAL A O 1
ATOM 868 N N . PHE A 1 114 ? 0.927 -8.162 -9.709 1.00 81.94 114 PHE A N 1
ATOM 869 C CA . PHE A 1 114 ? 0.276 -9.347 -9.145 1.00 81.94 114 PHE A CA 1
ATOM 870 C C . PHE A 1 114 ? 0.275 -9.386 -7.611 1.00 81.94 114 PHE A C 1
ATOM 872 O O . PHE A 1 114 ? -0.489 -10.150 -7.026 1.00 81.94 114 PHE A O 1
ATOM 879 N N . SER A 1 115 ? 1.069 -8.556 -6.936 1.00 80.56 115 SER A N 1
ATOM 880 C CA . SER A 1 115 ? 1.021 -8.420 -5.474 1.00 80.56 115 SER A CA 1
ATOM 881 C C . SER A 1 115 ? -0.140 -7.535 -4.989 1.00 80.56 115 SER A C 1
ATOM 883 O O . SER A 1 115 ? -0.601 -7.689 -3.857 1.00 80.56 115 SER A O 1
ATOM 885 N N . VAL A 1 116 ? -0.694 -6.687 -5.865 1.00 84.81 116 VAL A N 1
ATOM 886 C CA . VAL A 1 116 ? -1.879 -5.841 -5.619 1.00 84.81 116 VAL A CA 1
ATOM 887 C C . VAL A 1 116 ? -3.091 -6.622 -5.101 1.00 84.81 116 VAL A C 1
ATOM 889 O O . VAL A 1 116 ? -3.621 -6.235 -4.057 1.00 84.81 116 VAL A O 1
ATOM 892 N N . PRO A 1 117 ? -3.559 -7.709 -5.753 1.00 84.06 117 PRO A N 1
ATOM 893 C CA . PRO A 1 117 ? -4.687 -8.485 -5.240 1.00 84.06 117 PRO A CA 1
ATOM 894 C C . PRO A 1 117 ? -4.396 -9.098 -3.866 1.00 84.06 117 PRO A C 1
ATOM 896 O O . PRO A 1 117 ? -5.285 -9.117 -3.018 1.00 84.06 117 PRO A O 1
ATOM 899 N N . GLY A 1 118 ? -3.157 -9.526 -3.599 1.00 85.19 118 GLY A N 1
ATOM 900 C CA . GLY A 1 118 ? -2.758 -10.035 -2.284 1.00 85.19 118 GLY A CA 1
ATOM 901 C C . GLY A 1 118 ? -2.856 -8.973 -1.189 1.00 85.19 118 GLY A C 1
ATOM 902 O O . GLY A 1 118 ? -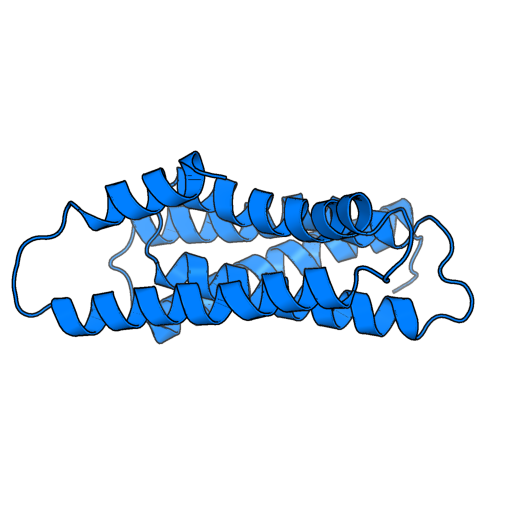3.461 -9.213 -0.141 1.00 85.19 118 GLY A O 1
ATOM 903 N N . ALA A 1 119 ? -2.338 -7.771 -1.456 1.00 86.81 119 ALA A N 1
ATOM 904 C CA . ALA A 1 119 ? -2.467 -6.628 -0.554 1.00 86.81 119 ALA A CA 1
ATOM 905 C C . ALA A 1 119 ? -3.935 -6.243 -0.318 1.00 86.81 119 ALA A C 1
ATOM 907 O O . ALA A 1 119 ? -4.331 -5.977 0.818 1.00 86.81 119 ALA A O 1
ATOM 908 N N . LEU A 1 120 ? -4.750 -6.254 -1.376 1.00 88.00 120 LEU A N 1
ATOM 909 C CA . LEU A 1 120 ? -6.170 -5.924 -1.310 1.00 88.00 120 LEU A CA 1
ATOM 910 C C . LEU A 1 120 ? -6.950 -6.928 -0.451 1.00 88.00 120 LEU A C 1
ATOM 912 O O . LEU A 1 120 ? -7.721 -6.519 0.415 1.00 88.00 120 LEU A O 1
ATOM 916 N N . VAL A 1 121 ? -6.723 -8.231 -0.635 1.00 88.75 121 VAL A N 1
ATOM 917 C CA . VAL A 1 121 ? -7.364 -9.283 0.172 1.00 88.75 121 VAL A CA 1
ATOM 918 C C . VAL A 1 121 ? -6.959 -9.162 1.644 1.00 88.75 121 VAL A C 1
ATOM 920 O O . VAL A 1 121 ? -7.820 -9.228 2.525 1.00 88.75 121 VAL A O 1
ATOM 923 N N . GLY A 1 122 ? -5.675 -8.927 1.928 1.00 85.25 122 GLY A N 1
ATOM 924 C CA . GLY A 1 122 ? -5.184 -8.696 3.291 1.00 85.25 122 GLY A CA 1
ATOM 925 C C . GLY A 1 122 ? -5.837 -7.478 3.954 1.00 85.25 122 GLY A C 1
ATOM 926 O O . GLY A 1 122 ? -6.311 -7.553 5.087 1.00 85.25 122 GLY A O 1
ATOM 927 N N . ALA A 1 123 ? -5.945 -6.368 3.226 1.00 85.62 123 ALA A N 1
ATOM 928 C CA . ALA A 1 123 ? -6.529 -5.144 3.755 1.00 85.62 123 ALA A CA 1
ATOM 929 C C . ALA A 1 123 ? -8.055 -5.234 3.951 1.00 85.62 123 ALA A C 1
ATOM 931 O O . ALA A 1 123 ? -8.570 -4.828 4.996 1.00 85.62 123 ALA A O 1
ATOM 932 N N . ILE A 1 124 ? -8.786 -5.805 2.984 1.00 87.44 124 ILE A N 1
ATOM 933 C CA . ILE A 1 124 ? -10.243 -5.991 3.072 1.00 87.44 124 ILE A CA 1
ATOM 934 C C . ILE A 1 124 ? -10.596 -6.976 4.187 1.00 87.44 124 ILE A C 1
ATOM 936 O O . ILE A 1 124 ? -11.516 -6.714 4.960 1.00 87.44 124 ILE A O 1
ATOM 940 N N . SER A 1 125 ? -9.873 -8.094 4.299 1.00 87.19 125 SER A N 1
ATOM 941 C CA . SER A 1 125 ? -10.143 -9.104 5.331 1.00 87.19 125 SER A CA 1
ATOM 942 C C . SER A 1 125 ? -10.004 -8.527 6.741 1.00 87.19 125 SER A C 1
ATOM 944 O O . SER A 1 125 ? -10.909 -8.703 7.562 1.00 87.19 125 SER A O 1
ATOM 946 N N . TYR A 1 126 ? -8.938 -7.764 7.008 1.00 86.25 126 TYR A N 1
ATOM 947 C CA . TYR A 1 126 ? -8.779 -7.080 8.289 1.00 86.25 126 TYR A CA 1
ATOM 948 C C . TYR A 1 126 ? -9.816 -5.971 8.493 1.00 86.25 126 TYR A C 1
ATOM 950 O O . TYR A 1 126 ? -10.376 -5.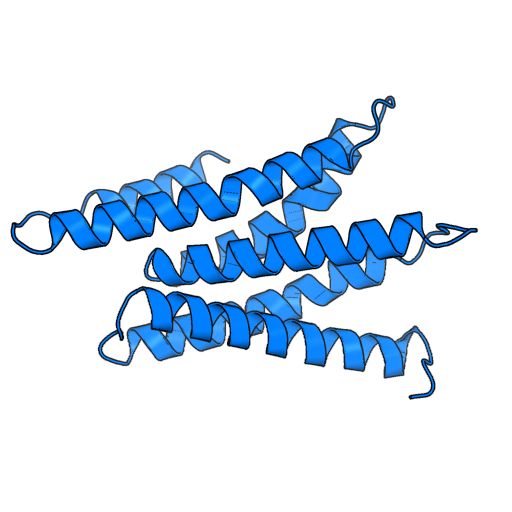857 9.582 1.00 86.25 126 TYR A O 1
ATOM 958 N N . GLY A 1 127 ? -10.119 -5.181 7.460 1.00 83.06 127 GLY A N 1
ATOM 959 C CA . GLY A 1 127 ? -11.137 -4.135 7.538 1.00 83.06 127 GLY A CA 1
ATOM 960 C C . GLY A 1 127 ? -12.522 -4.684 7.890 1.00 83.06 127 GLY A C 1
ATOM 961 O O . GLY A 1 127 ? -13.141 -4.214 8.842 1.00 83.06 127 GLY A O 1
ATOM 962 N N . LEU A 1 128 ? -12.968 -5.747 7.216 1.00 84.75 128 LEU A N 1
ATOM 963 C CA . LEU A 1 128 ? -14.230 -6.430 7.521 1.00 84.75 128 LEU A CA 1
ATOM 964 C C . LEU A 1 128 ? -14.235 -7.041 8.927 1.00 84.75 128 LEU A C 1
ATOM 966 O O . LEU A 1 128 ? -15.246 -6.977 9.631 1.00 84.75 128 LEU A O 1
ATOM 970 N N . TRP A 1 129 ? -13.113 -7.623 9.357 1.00 85.44 129 TRP A N 1
ATOM 971 C CA . TRP A 1 129 ? -12.976 -8.167 10.707 1.00 85.44 129 TRP A CA 1
ATOM 972 C C . TRP A 1 129 ? -13.026 -7.068 11.778 1.00 85.44 129 TRP A C 1
ATOM 974 O O . TRP A 1 129 ? -13.686 -7.237 12.805 1.00 85.44 129 TRP A O 1
ATOM 984 N N . SER A 1 130 ? -12.393 -5.922 11.519 1.00 81.25 130 SER A N 1
ATOM 985 C CA . SER A 1 130 ? -12.360 -4.777 12.428 1.00 81.25 130 SER A CA 1
ATOM 986 C C . SER A 1 130 ? -13.707 -4.069 12.545 1.00 81.25 130 SER A C 1
ATOM 988 O O . SER A 1 130 ? -13.982 -3.523 13.606 1.00 81.25 130 SER A O 1
ATOM 990 N N . VAL A 1 131 ? -14.548 -4.065 11.507 1.00 77.44 131 VAL A N 1
ATOM 991 C CA . VAL A 1 131 ? -15.911 -3.503 11.591 1.00 77.44 131 VAL A CA 1
ATOM 992 C C . VAL A 1 131 ? -16.784 -4.318 12.553 1.00 77.44 131 VAL A C 1
ATOM 994 O O . VAL A 1 131 ? -17.663 -3.775 13.215 1.00 77.44 131 VAL A O 1
ATOM 997 N N . ARG A 1 132 ? -16.527 -5.627 12.677 1.00 78.00 132 ARG A N 1
ATOM 998 C CA . ARG A 1 132 ? -17.309 -6.540 13.528 1.00 78.00 132 ARG A CA 1
ATOM 999 C C . ARG A 1 132 ? -16.866 -6.585 14.993 1.00 78.00 132 ARG A C 1
ATOM 1001 O O . ARG A 1 132 ? -17.531 -7.237 15.794 1.00 78.00 132 ARG A O 1
ATOM 1008 N N . ARG A 1 133 ? -15.750 -5.951 15.364 1.00 74.25 133 ARG A N 1
ATOM 1009 C CA . ARG A 1 133 ? -15.225 -5.945 16.740 1.00 74.25 133 ARG A CA 1
ATOM 1010 C C . ARG A 1 133 ? -14.995 -4.518 17.227 1.00 74.25 133 ARG A C 1
ATOM 1012 O O . ARG A 1 133 ? -14.697 -3.630 16.440 1.00 74.25 133 ARG A O 1
ATOM 1019 N N . GLN A 1 134 ? -15.093 -4.300 18.540 1.00 68.44 134 GLN A N 1
ATOM 1020 C CA . GLN A 1 134 ? -14.679 -3.028 19.139 1.00 68.44 134 GLN A CA 1
ATOM 1021 C C . GLN A 1 134 ? -13.209 -2.772 18.798 1.00 68.44 134 GLN A C 1
ATOM 1023 O O . GLN A 1 134 ? -12.344 -3.607 19.078 1.00 68.44 134 GLN A O 1
ATOM 1028 N N . ALA A 1 135 ? -12.946 -1.650 18.128 1.00 62.38 135 ALA A N 1
ATOM 1029 C CA . ALA A 1 135 ? -11.625 -1.384 17.586 1.00 62.38 135 ALA A CA 1
ATOM 1030 C C . ALA A 1 135 ? -10.609 -1.179 18.721 1.00 62.38 135 ALA A C 1
ATOM 1032 O O . ALA A 1 135 ? -10.870 -0.401 19.645 1.00 62.38 135 ALA A O 1
ATOM 1033 N N . PRO A 1 136 ? -9.450 -1.851 18.658 1.00 68.69 136 PRO A N 1
ATOM 1034 C CA . PRO A 1 136 ? -8.371 -1.627 19.606 1.00 68.69 136 PRO A CA 1
ATOM 1035 C C . PRO A 1 136 ? -7.739 -0.237 19.399 1.00 68.69 136 PRO A C 1
ATOM 1037 O O . PRO A 1 136 ? -8.071 0.490 18.463 1.00 68.69 136 PRO A O 1
ATOM 1040 N N . SER A 1 137 ? -6.800 0.135 20.275 1.00 81.00 137 SER A N 1
ATOM 1041 C CA . SER A 1 137 ? -6.042 1.391 20.172 1.00 81.00 137 SER A CA 1
ATOM 1042 C C . SER A 1 137 ? -5.457 1.621 18.770 1.00 81.00 137 SER A C 1
ATOM 1044 O O . SER A 1 137 ? -5.100 0.665 18.077 1.00 81.00 137 SER A O 1
ATOM 1046 N N . ILE A 1 138 ? -5.284 2.892 18.386 1.00 79.88 138 ILE A N 1
ATOM 1047 C CA . ILE A 1 138 ? -4.766 3.324 17.071 1.00 79.88 138 ILE A CA 1
ATOM 1048 C C . ILE A 1 138 ? -3.538 2.508 16.649 1.00 79.88 138 ILE A C 1
ATOM 1050 O O . ILE A 1 138 ? -3.500 1.933 15.564 1.00 79.88 138 ILE A O 1
ATOM 1054 N N . SER A 1 139 ? -2.551 2.402 17.543 1.00 81.38 139 SER A N 1
ATOM 1055 C CA . SER A 1 139 ? -1.296 1.685 17.299 1.00 81.38 139 SER A CA 1
ATOM 1056 C C . SER A 1 139 ? -1.498 0.211 16.939 1.00 81.38 139 SER A C 1
ATOM 1058 O O . SER A 1 139 ? -0.839 -0.297 16.035 1.00 81.38 139 SER A O 1
ATOM 1060 N N . ARG A 1 140 ? -2.434 -0.477 17.603 1.00 85.19 140 ARG A N 1
ATOM 1061 C CA . ARG A 1 140 ? -2.753 -1.882 17.317 1.00 85.19 140 ARG A CA 1
ATOM 1062 C C . ARG A 1 140 ? -3.492 -2.018 15.994 1.00 85.19 140 ARG A C 1
ATOM 1064 O O . ARG A 1 140 ? -3.187 -2.926 15.233 1.00 85.19 140 ARG A O 1
ATOM 1071 N N . THR A 1 141 ? -4.416 -1.108 15.699 1.00 84.69 141 THR A N 1
ATOM 1072 C CA . THR A 1 141 ? -5.149 -1.094 14.424 1.00 84.69 141 THR A CA 1
ATOM 1073 C C . THR A 1 141 ? -4.199 -0.911 13.237 1.00 84.69 141 THR A C 1
ATOM 1075 O O . THR A 1 141 ? -4.289 -1.644 12.250 1.00 84.69 141 THR A O 1
ATOM 1078 N N . VAL A 1 142 ? -3.223 -0.005 13.356 1.00 85.56 142 VAL A N 1
ATOM 1079 C CA . VAL A 1 142 ? -2.156 0.182 12.357 1.00 85.56 142 VAL A CA 1
ATOM 1080 C C . VAL A 1 142 ? -1.289 -1.076 12.240 1.00 85.56 142 VAL A C 1
ATOM 1082 O O . VAL A 1 142 ? -1.059 -1.558 11.136 1.00 85.56 142 VAL A O 1
ATOM 1085 N N . ALA A 1 143 ? -0.845 -1.651 13.362 1.00 87.75 143 ALA A N 1
ATOM 1086 C CA . ALA A 1 143 ? 0.023 -2.830 13.350 1.00 87.75 143 ALA A CA 1
ATOM 1087 C C . ALA A 1 143 ? -0.658 -4.070 12.747 1.00 87.75 143 ALA A C 1
ATOM 1089 O O . ALA A 1 143 ? -0.056 -4.776 11.941 1.00 87.75 143 ALA A O 1
ATOM 1090 N N . TYR A 1 144 ? -1.917 -4.337 13.103 1.00 88.44 144 TYR A N 1
ATOM 1091 C CA . TYR A 1 144 ? -2.647 -5.492 12.585 1.00 88.44 144 TYR A CA 1
ATOM 1092 C C . TYR A 1 144 ? -3.040 -5.330 11.117 1.00 88.44 144 TYR A C 1
ATOM 1094 O O . TYR A 1 144 ? -2.922 -6.293 10.362 1.00 88.44 144 TYR A O 1
ATOM 1102 N N . SER A 1 145 ? -3.461 -4.132 10.695 1.00 86.25 145 SER A N 1
ATOM 1103 C CA . SER A 1 145 ? -3.712 -3.869 9.272 1.00 86.25 145 SER A CA 1
ATOM 1104 C C . SER A 1 145 ? -2.433 -4.025 8.450 1.00 86.25 145 SER A C 1
ATOM 1106 O O . SER A 1 145 ? -2.449 -4.708 7.428 1.00 86.25 145 SER A O 1
ATOM 1108 N N . ALA A 1 146 ? -1.304 -3.505 8.938 1.00 87.88 146 ALA A N 1
ATOM 1109 C CA . ALA A 1 146 ? -0.003 -3.705 8.311 1.00 87.88 146 ALA A CA 1
ATOM 1110 C C . ALA A 1 146 ? 0.370 -5.197 8.212 1.00 87.88 146 ALA A C 1
ATOM 1112 O O . ALA A 1 146 ? 0.738 -5.675 7.140 1.00 87.88 146 ALA A O 1
ATOM 1113 N N . ALA A 1 147 ? 0.220 -5.956 9.301 1.00 89.50 147 ALA A N 1
ATOM 1114 C CA . ALA A 1 147 ? 0.504 -7.389 9.319 1.00 89.50 147 ALA A CA 1
ATOM 1115 C C . ALA A 1 147 ? -0.383 -8.177 8.339 1.00 89.50 147 ALA A C 1
ATOM 1117 O O . ALA A 1 147 ? 0.112 -9.063 7.645 1.00 89.50 147 ALA A O 1
ATOM 1118 N N . ALA A 1 148 ? -1.671 -7.838 8.238 1.00 89.31 148 ALA A N 1
ATOM 1119 C CA . ALA A 1 148 ? -2.597 -8.490 7.315 1.00 89.31 148 ALA A CA 1
ATOM 1120 C C . ALA A 1 148 ? -2.238 -8.224 5.844 1.00 89.31 148 ALA A C 1
ATOM 1122 O O . ALA A 1 148 ? -2.243 -9.150 5.032 1.00 89.31 148 ALA A O 1
ATOM 1123 N N . VAL A 1 149 ? -1.867 -6.985 5.503 1.00 89.25 149 VAL A N 1
ATOM 1124 C CA . VAL A 1 149 ? -1.392 -6.640 4.152 1.00 89.25 149 VAL A CA 1
ATOM 1125 C C . VAL A 1 149 ? -0.077 -7.349 3.837 1.00 89.25 149 VAL A C 1
ATOM 1127 O O . VAL A 1 149 ? 0.047 -7.933 2.764 1.00 89.25 149 VAL A O 1
ATOM 1130 N N . LEU A 1 150 ? 0.881 -7.364 4.770 1.00 89.50 150 LEU A N 1
ATOM 1131 C CA . LEU A 1 150 ? 2.150 -8.082 4.606 1.00 89.50 150 LEU A CA 1
ATOM 1132 C C . LEU A 1 150 ? 1.944 -9.584 4.398 1.00 89.50 150 LEU A C 1
ATOM 1134 O O . LEU A 1 150 ? 2.582 -10.168 3.527 1.00 89.50 150 LEU A O 1
ATOM 1138 N N . ALA A 1 151 ? 1.040 -10.205 5.157 1.00 88.56 151 ALA A N 1
ATOM 1139 C CA . ALA A 1 151 ? 0.706 -11.614 4.987 1.00 88.56 151 ALA A CA 1
ATOM 1140 C C . ALA A 1 151 ? 0.099 -11.883 3.600 1.00 88.56 151 ALA A C 1
ATOM 1142 O O . ALA A 1 151 ? 0.523 -12.812 2.916 1.00 88.56 151 ALA A O 1
ATOM 1143 N N . GLY A 1 152 ? -0.841 -11.041 3.153 1.00 87.94 152 GLY A N 1
ATOM 1144 C CA . GLY A 1 152 ? -1.435 -11.142 1.818 1.00 87.94 152 GLY A CA 1
ATOM 1145 C C . GLY A 1 152 ? -0.402 -10.990 0.698 1.00 87.94 152 GLY A C 1
ATOM 1146 O O . GLY A 1 152 ? -0.380 -11.793 -0.236 1.00 87.94 152 GLY A O 1
ATOM 1147 N N . LEU A 1 153 ? 0.500 -10.013 0.833 1.00 86.12 153 LEU A N 1
ATOM 1148 C CA . LEU A 1 153 ? 1.637 -9.816 -0.067 1.00 86.12 153 LEU A CA 1
ATOM 1149 C C . LEU A 1 153 ? 2.555 -11.043 -0.094 1.00 86.12 153 LEU A C 1
ATOM 1151 O O . LEU A 1 153 ? 2.893 -11.516 -1.172 1.00 86.12 153 LEU A O 1
ATOM 1155 N N . ALA A 1 154 ? 2.931 -11.586 1.066 1.00 86.56 154 ALA A N 1
ATOM 1156 C CA . ALA A 1 154 ? 3.841 -12.725 1.165 1.00 86.56 154 ALA A CA 1
ATOM 1157 C C . ALA A 1 154 ? 3.258 -13.999 0.537 1.00 86.56 154 ALA A C 1
ATOM 1159 O O . ALA A 1 154 ? 3.961 -14.698 -0.192 1.00 86.56 154 ALA A O 1
ATOM 1160 N N . VAL A 1 155 ? 1.972 -14.281 0.770 1.00 86.19 155 VAL A N 1
ATOM 1161 C CA . VAL A 1 155 ? 1.284 -15.442 0.184 1.00 86.19 155 VAL A CA 1
ATOM 1162 C C . VAL A 1 155 ? 1.235 -15.331 -1.339 1.00 86.19 155 VAL A C 1
ATOM 1164 O O . VAL A 1 155 ? 1.589 -16.283 -2.034 1.00 86.19 155 VAL A O 1
ATOM 1167 N N . PHE A 1 156 ? 0.854 -14.164 -1.870 1.00 84.75 156 PHE A N 1
ATOM 1168 C CA . PHE A 1 156 ? 0.805 -13.951 -3.318 1.00 84.75 156 PHE A CA 1
ATOM 1169 C C . PHE A 1 156 ? 2.196 -13.964 -3.949 1.00 84.75 156 PHE A C 1
ATOM 1171 O O . PHE A 1 156 ? 2.396 -14.617 -4.969 1.00 84.75 156 PHE A O 1
ATOM 1178 N N . GLN A 1 157 ? 3.176 -13.312 -3.325 1.00 81.12 157 GLN A N 1
ATOM 1179 C CA . GLN A 1 157 ? 4.553 -13.316 -3.808 1.00 81.12 157 GLN A CA 1
ATOM 1180 C C . GLN A 1 157 ? 5.132 -14.738 -3.818 1.00 81.12 157 GLN A C 1
ATOM 1182 O O . GLN A 1 157 ? 5.779 -15.123 -4.788 1.00 81.12 157 GLN A O 1
ATOM 1187 N N . GLY A 1 158 ? 4.856 -15.543 -2.787 1.00 81.69 158 GLY A N 1
ATOM 1188 C CA . GLY A 1 158 ? 5.249 -16.952 -2.729 1.00 81.69 158 GLY A CA 1
ATOM 1189 C C . GLY A 1 158 ? 4.601 -17.792 -3.832 1.00 81.69 158 GLY A C 1
ATOM 1190 O O . GLY A 1 158 ? 5.287 -18.582 -4.478 1.00 81.69 158 GLY A O 1
ATOM 1191 N N . ALA A 1 159 ? 3.310 -17.578 -4.101 1.00 81.94 159 ALA A N 1
ATOM 1192 C CA . ALA A 1 159 ? 2.594 -18.253 -5.181 1.00 81.94 159 ALA A CA 1
ATOM 1193 C C . ALA A 1 159 ? 3.139 -17.879 -6.569 1.00 81.94 159 ALA A C 1
ATOM 1195 O O . ALA A 1 159 ? 3.305 -18.751 -7.417 1.00 81.94 159 ALA A O 1
ATOM 1196 N N . LEU A 1 160 ? 3.465 -16.606 -6.811 1.00 79.38 160 LEU A N 1
ATOM 1197 C CA . LEU A 1 160 ? 4.091 -16.162 -8.064 1.00 79.38 160 LEU A CA 1
ATOM 1198 C C . LEU A 1 160 ? 5.499 -16.743 -8.224 1.00 79.38 160 LEU A C 1
ATOM 1200 O O . LEU A 1 160 ? 5.869 -17.187 -9.311 1.00 79.38 160 LEU A O 1
ATOM 1204 N N . CYS A 1 161 ? 6.272 -16.779 -7.138 1.00 76.56 161 CYS A N 1
ATOM 1205 C CA . CYS A 1 161 ? 7.592 -17.399 -7.116 1.00 76.56 161 CYS A CA 1
ATOM 1206 C C . CYS A 1 161 ? 7.533 -18.890 -7.476 1.00 76.56 161 CYS A C 1
ATOM 1208 O O . CYS A 1 161 ? 8.363 -19.352 -8.256 1.00 76.56 161 CYS A O 1
ATOM 1210 N N . SER A 1 162 ? 6.551 -19.634 -6.958 1.00 78.31 162 SER A N 1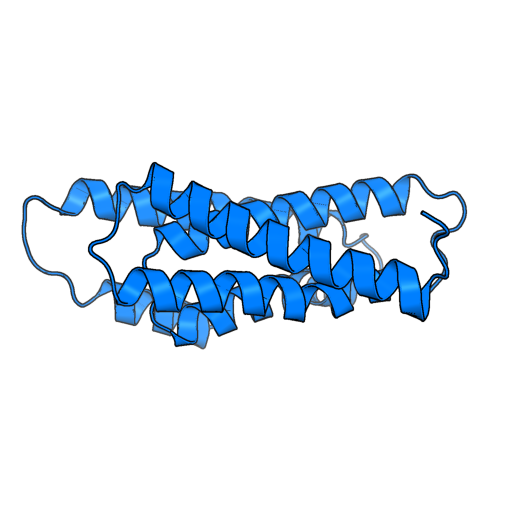
ATOM 1211 C CA . SER A 1 162 ? 6.416 -21.070 -7.224 1.00 78.31 162 SER A CA 1
ATOM 1212 C C . SER A 1 162 ? 5.816 -21.393 -8.595 1.00 78.31 162 SER A C 1
ATOM 1214 O O . SER A 1 162 ? 6.188 -22.404 -9.184 1.00 78.31 162 SER A O 1
ATOM 1216 N N . THR A 1 163 ? 4.918 -20.551 -9.119 1.00 76.38 163 THR A N 1
ATOM 1217 C CA . THR A 1 163 ? 4.197 -20.818 -10.379 1.00 76.38 163 THR A CA 1
ATOM 1218 C C . THR A 1 163 ? 4.829 -20.175 -11.610 1.00 76.38 163 THR A C 1
ATOM 1220 O O . THR A 1 163 ? 4.919 -20.827 -12.645 1.00 76.38 163 THR A O 1
ATOM 1223 N N . LEU A 1 164 ? 5.265 -18.913 -11.522 1.00 68.69 164 LEU A N 1
ATOM 1224 C CA . LEU A 1 164 ? 5.733 -18.138 -12.678 1.00 68.69 164 LEU A CA 1
ATOM 1225 C C . LEU A 1 164 ? 7.255 -18.024 -12.748 1.00 68.69 164 LEU A C 1
ATOM 1227 O O . LEU A 1 164 ? 7.814 -18.081 -13.839 1.00 68.69 164 LEU A O 1
ATOM 1231 N N . MET A 1 165 ? 7.932 -17.844 -11.609 1.00 65.06 165 MET A N 1
ATOM 1232 C CA . MET A 1 165 ? 9.386 -17.612 -11.594 1.00 65.06 165 MET A CA 1
ATOM 1233 C C . MET A 1 165 ? 10.224 -18.860 -11.291 1.00 65.06 165 MET A C 1
ATOM 1235 O O . MET A 1 165 ? 11.448 -18.773 -11.356 1.00 65.06 165 MET A O 1
ATOM 1239 N N . TYR A 1 166 ? 9.601 -20.007 -10.986 1.00 62.22 166 TYR A N 1
ATOM 1240 C CA . TYR A 1 166 ? 10.298 -21.243 -10.597 1.00 62.22 166 TYR A CA 1
ATOM 1241 C C . TYR A 1 166 ? 11.423 -20.976 -9.582 1.00 62.22 166 TYR A C 1
ATOM 1243 O O . TYR A 1 166 ? 12.537 -21.496 -9.679 1.00 62.22 166 TYR A O 1
ATOM 1251 N N . CYS A 1 167 ? 11.151 -20.122 -8.595 1.00 65.19 167 CYS A N 1
ATOM 1252 C CA . CYS A 1 167 ? 12.084 -19.921 -7.503 1.00 65.19 167 CYS A CA 1
ATOM 1253 C C . CYS A 1 167 ? 12.109 -21.221 -6.693 1.00 65.19 167 CYS A C 1
ATOM 1255 O O . CYS A 1 167 ? 11.171 -21.511 -5.952 1.00 65.19 167 CYS A O 1
ATOM 1257 N N . ARG A 1 168 ? 13.162 -22.030 -6.862 1.00 46.44 168 ARG A N 1
ATOM 1258 C CA . ARG A 1 168 ? 13.482 -23.086 -5.897 1.00 46.44 168 ARG A CA 1
ATOM 1259 C C . ARG A 1 168 ? 13.719 -22.394 -4.556 1.00 46.44 168 ARG A C 1
ATOM 1261 O O . ARG A 1 168 ? 14.666 -21.618 -4.445 1.00 46.44 168 ARG A O 1
ATOM 1268 N N . LEU A 1 169 ? 12.809 -22.626 -3.612 1.00 48.00 169 LEU A N 1
ATOM 1269 C CA . LEU A 1 169 ? 13.007 -22.294 -2.204 1.00 48.00 169 LEU A CA 1
ATOM 1270 C C . LEU A 1 169 ? 14.163 -23.124 -1.636 1.00 48.00 169 LEU A C 1
ATOM 1272 O O . LEU A 1 169 ? 14.253 -24.316 -2.018 1.00 48.00 169 LEU A O 1
#